Protein AF-A0A2N7WTK3-F1 (afdb_monomer_lite)

Sequence (110 aa):
MLRFLFDRVNELDASELEFLSQSNELAGHMAMNLASVVSGIGSLVAWDDQAGNFRDDGDSVSDLLFTIAN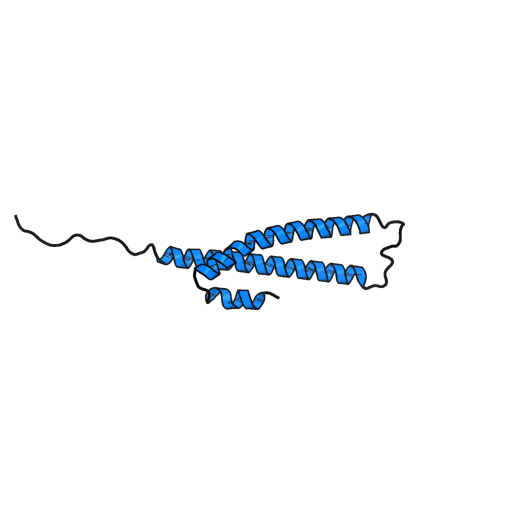QIEVIGELSNIGFEASTLLRMKGGADVTECDTPVGGCHNG

Organism: NCBI:txid863227

Structure (mmCIF, N/CA/C/O backbone):
data_AF-A0A2N7WTK3-F1
#
_entry.id   AF-A0A2N7WTK3-F1
#
loop_
_atom_site.group_PDB
_atom_site.id
_atom_site.type_symbol
_atom_site.label_atom_id
_atom_site.label_alt_id
_atom_site.label_comp_id
_atom_site.label_asym_id
_atom_site.label_entity_id
_atom_site.label_seq_id
_atom_site.pdbx_PDB_ins_code
_atom_site.Cartn_x
_atom_site.Cartn_y
_atom_site.Cartn_z
_atom_site.occupancy
_atom_site.B_iso_or_equiv
_atom_site.auth_seq_id
_atom_site.auth_comp_id
_atom_site.auth_asym_id
_atom_site.auth_atom_id
_atom_site.pdbx_PDB_model_num
ATOM 1 N N . MET A 1 1 ? 4.603 -3.023 6.371 1.00 60.12 1 MET A N 1
ATOM 2 C CA . MET A 1 1 ? 5.212 -2.039 7.325 1.00 60.12 1 MET A CA 1
ATOM 3 C C . MET A 1 1 ? 4.221 -1.580 8.409 1.00 60.12 1 MET A C 1
ATOM 5 O O . MET A 1 1 ? 4.641 -1.046 9.429 1.00 60.12 1 MET A O 1
ATOM 9 N N . LEU A 1 2 ? 2.920 -1.827 8.263 1.00 71.81 2 LEU A N 1
ATOM 10 C CA . LEU A 1 2 ? 1.862 -1.448 9.210 1.00 71.81 2 LEU A CA 1
ATOM 11 C C . LEU A 1 2 ? 1.439 -2.594 10.142 1.00 71.81 2 LEU A C 1
ATOM 13 O O . LEU A 1 2 ? 0.512 -2.440 10.934 1.00 71.81 2 LEU A O 1
ATOM 17 N N . ARG A 1 3 ? 2.138 -3.733 10.090 1.00 72.81 3 ARG A N 1
ATOM 18 C CA . ARG A 1 3 ? 1.867 -4.913 10.922 1.00 72.81 3 ARG A CA 1
ATOM 19 C C . ARG A 1 3 ? 1.705 -4.599 12.413 1.00 72.81 3 ARG A C 1
ATOM 21 O O . ARG A 1 3 ? 0.798 -5.125 13.037 1.00 72.81 3 ARG A O 1
ATOM 28 N N . PHE A 1 4 ? 2.501 -3.676 12.954 1.00 75.75 4 PHE A N 1
ATOM 29 C CA . PHE A 1 4 ? 2.414 -3.285 14.365 1.00 75.75 4 PHE A CA 1
ATOM 30 C C . PHE A 1 4 ? 1.075 -2.623 14.746 1.00 75.75 4 PHE A C 1
ATOM 32 O O . PHE A 1 4 ? 0.634 -2.762 15.884 1.00 75.75 4 PHE A O 1
ATOM 39 N N . LEU A 1 5 ? 0.431 -1.893 13.824 1.00 70.38 5 LEU A N 1
ATOM 40 C CA . LEU A 1 5 ? -0.899 -1.311 14.054 1.00 70.38 5 LEU A CA 1
ATOM 41 C C . LEU A 1 5 ? -1.962 -2.401 14.029 1.00 70.38 5 LEU A C 1
ATOM 43 O O . LEU A 1 5 ? -2.861 -2.399 14.863 1.00 70.38 5 LEU A O 1
ATOM 47 N N . PHE A 1 6 ? -1.820 -3.355 13.107 1.00 73.50 6 PHE A N 1
ATOM 48 C CA . PHE A 1 6 ? -2.698 -4.515 13.031 1.00 73.50 6 PHE A CA 1
ATOM 49 C C . PHE A 1 6 ? -2.639 -5.352 14.317 1.00 73.50 6 PHE A C 1
ATOM 51 O O . PHE A 1 6 ? -3.677 -5.691 14.878 1.00 73.50 6 PHE A O 1
ATOM 58 N N . ASP A 1 7 ? -1.438 -5.613 14.835 1.00 81.12 7 ASP A N 1
ATOM 59 C CA . ASP A 1 7 ? -1.244 -6.409 16.053 1.00 81.12 7 ASP A CA 1
ATOM 60 C C . ASP A 1 7 ? -1.887 -5.758 17.293 1.00 81.12 7 ASP A C 1
ATOM 62 O O . ASP A 1 7 ? -2.302 -6.457 18.215 1.00 81.12 7 ASP A O 1
ATOM 66 N N . ARG A 1 8 ? -2.018 -4.424 17.302 1.00 83.31 8 ARG A N 1
ATOM 67 C CA . ARG A 1 8 ? -2.580 -3.652 18.421 1.00 83.31 8 ARG A CA 1
ATOM 68 C C . ARG A 1 8 ? -4.047 -3.270 18.252 1.00 83.31 8 ARG A C 1
ATOM 70 O O . ARG A 1 8 ? -4.621 -2.711 19.180 1.00 83.31 8 ARG A O 1
ATOM 77 N N . VAL A 1 9 ? -4.679 -3.575 17.117 1.00 82.12 9 VAL A N 1
ATOM 78 C CA . VAL A 1 9 ? -6.034 -3.085 16.802 1.00 82.12 9 VAL A CA 1
ATOM 79 C C . VAL A 1 9 ? -7.087 -3.555 17.818 1.00 82.12 9 VAL A C 1
ATOM 81 O O . VAL A 1 9 ? -8.031 -2.834 18.115 1.00 82.12 9 VAL A O 1
ATOM 84 N N . ASN A 1 10 ? -6.882 -4.725 18.432 1.00 79.06 10 ASN A N 1
ATOM 85 C CA . ASN A 1 10 ? -7.759 -5.276 19.471 1.00 79.06 10 ASN A CA 1
ATOM 86 C C . ASN A 1 10 ? -7.691 -4.523 20.812 1.00 79.06 10 ASN A C 1
ATOM 88 O O . ASN A 1 10 ? -8.601 -4.642 21.632 1.00 79.06 10 ASN A O 1
ATOM 92 N N . GLU A 1 11 ? -6.619 -3.766 21.048 1.00 86.50 11 GLU A N 1
ATOM 93 C CA . GLU A 1 11 ? -6.383 -3.025 22.293 1.00 86.50 11 GLU A CA 1
ATOM 94 C C . GLU A 1 11 ? -6.967 -1.605 22.252 1.00 86.50 11 GLU A C 1
ATOM 96 O O . GLU A 1 11 ? -7.007 -0.933 23.281 1.00 86.50 11 GLU A O 1
ATOM 101 N N . LEU A 1 12 ? -7.417 -1.154 21.079 1.00 86.06 12 LEU A N 1
ATOM 102 C CA . LEU A 1 12 ? -7.852 0.219 20.836 1.00 86.06 12 LEU A CA 1
ATOM 103 C C . LEU A 1 12 ? -9.251 0.505 21.390 1.00 86.06 12 LEU A C 1
ATOM 105 O O . LEU A 1 12 ? -10.134 -0.368 21.436 1.00 86.06 12 LEU A O 1
ATOM 109 N N . ASP A 1 13 ? -9.474 1.753 21.792 1.00 87.00 13 ASP A N 1
ATOM 110 C CA . ASP A 1 13 ? -10.778 2.232 22.238 1.00 87.00 13 ASP A CA 1
ATOM 111 C C . ASP A 1 13 ? -11.754 2.475 21.070 1.00 87.00 13 ASP A C 1
ATOM 113 O O . ASP A 1 13 ? -11.429 2.301 19.897 1.00 87.00 13 ASP A O 1
ATOM 117 N N . ALA A 1 14 ? -13.009 2.810 21.381 1.00 85.69 14 ALA A N 1
ATOM 118 C CA . ALA A 1 14 ? -14.036 2.992 20.355 1.00 85.69 14 ALA A CA 1
ATOM 119 C C 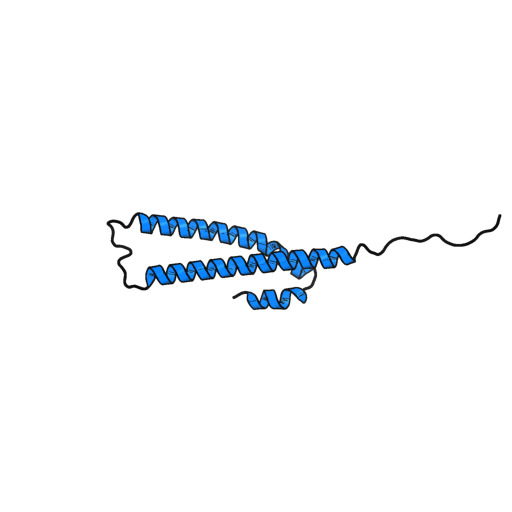. ALA A 1 14 ? -13.738 4.171 19.409 1.00 85.69 14 ALA A C 1
ATOM 121 O O . ALA A 1 14 ? -14.032 4.079 18.223 1.00 85.69 14 ALA A O 1
ATOM 122 N N . SER A 1 15 ? -13.130 5.249 19.905 1.00 86.94 15 SER A N 1
ATOM 123 C CA . SER A 1 15 ? -12.797 6.423 19.094 1.00 86.94 15 SER A CA 1
ATOM 124 C C . SER A 1 15 ? -11.617 6.153 18.158 1.00 86.94 15 SER A C 1
ATOM 126 O O . SER A 1 15 ? -11.636 6.534 16.988 1.00 86.94 15 SER A O 1
ATOM 128 N N . GLU A 1 16 ? -10.618 5.416 18.642 1.00 88.50 16 GLU A N 1
ATOM 129 C CA . GLU A 1 16 ? -9.466 4.974 17.859 1.00 88.50 16 GLU A CA 1
ATOM 130 C C . GLU A 1 16 ? -9.881 3.975 16.774 1.00 88.50 16 GLU A C 1
ATOM 132 O O . GLU A 1 16 ? -9.432 4.067 15.629 1.00 88.50 16 GLU A O 1
ATOM 137 N N . LEU A 1 17 ? -10.777 3.041 17.106 1.00 86.81 17 LEU A N 1
ATOM 138 C CA . LEU A 1 17 ? -11.335 2.112 16.130 1.00 86.81 17 LEU A CA 1
ATOM 139 C C . LEU A 1 17 ? -12.187 2.844 15.084 1.00 86.81 17 LEU A C 1
ATOM 141 O O . LEU A 1 17 ? -12.094 2.517 13.902 1.00 86.81 17 LEU A O 1
ATOM 145 N N . GLU A 1 18 ? -12.991 3.837 15.482 1.00 87.31 18 GLU A N 1
ATOM 146 C CA . GLU A 1 18 ? -13.785 4.657 14.554 1.00 87.31 18 GLU A CA 1
ATOM 147 C C . GLU A 1 18 ? -12.881 5.386 13.563 1.00 87.31 18 GLU A C 1
ATOM 149 O O . GLU A 1 18 ? -13.107 5.315 12.354 1.00 87.31 18 GLU A O 1
ATOM 154 N N . PHE A 1 19 ? -11.801 5.993 14.050 1.00 86.94 19 PHE A N 1
ATOM 155 C CA . PHE A 1 19 ? -10.792 6.604 13.196 1.00 86.94 19 PHE A CA 1
ATOM 156 C C . PHE A 1 19 ? -10.168 5.588 12.226 1.00 86.94 19 PHE A C 1
ATOM 158 O O . PHE A 1 19 ? -10.123 5.827 11.019 1.00 86.94 19 PHE A O 1
ATOM 165 N N . LEU A 1 20 ? -9.736 4.421 12.715 1.00 87.62 20 LEU A N 1
ATOM 166 C CA . LEU A 1 20 ? -9.106 3.408 11.863 1.00 87.62 20 LEU A CA 1
ATOM 167 C C . LEU A 1 20 ? -10.070 2.757 10.870 1.00 87.62 20 LEU A C 1
ATOM 169 O O . LEU A 1 20 ? -9.622 2.365 9.793 1.00 87.62 20 LEU A O 1
ATOM 173 N N . SER A 1 21 ? -11.369 2.685 11.167 1.00 86.38 21 SER A N 1
ATOM 174 C CA . SER A 1 21 ? -12.383 2.143 10.250 1.00 86.38 21 SER A CA 1
ATOM 175 C C . SER A 1 21 ? -12.429 2.885 8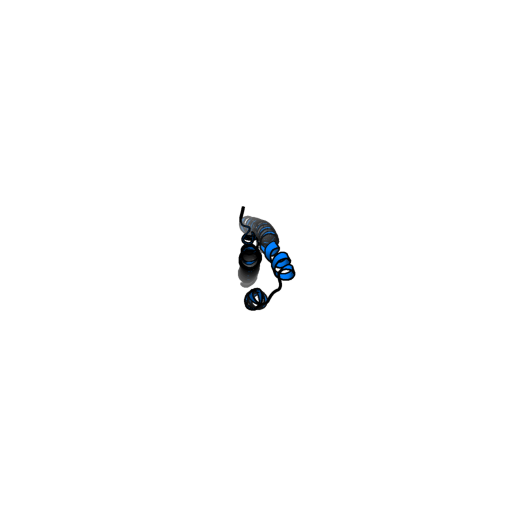.906 1.00 86.38 21 SER A C 1
ATOM 177 O O . SER A 1 21 ? -12.701 2.286 7.864 1.00 86.38 21 SER A O 1
ATOM 179 N N . GLN A 1 22 ? -12.046 4.166 8.902 1.00 88.25 22 GLN A N 1
ATOM 180 C CA . GLN A 1 22 ? -11.971 5.014 7.709 1.00 88.25 22 GLN A CA 1
ATOM 181 C C . GLN A 1 22 ? -10.782 4.663 6.798 1.00 88.25 22 GLN A C 1
ATOM 183 O O . GLN A 1 22 ? -10.728 5.088 5.644 1.00 88.25 22 GLN A O 1
ATOM 188 N N . SER A 1 23 ? -9.841 3.834 7.265 1.00 86.44 23 SER A N 1
ATOM 189 C CA . SER A 1 23 ? -8.649 3.444 6.496 1.00 86.44 23 SER A CA 1
ATOM 190 C C . SER A 1 23 ? -8.985 2.717 5.191 1.00 86.44 23 SER A C 1
ATOM 192 O O . SER A 1 23 ? -8.182 2.746 4.262 1.00 86.44 23 SER A O 1
ATOM 194 N N . ASN A 1 24 ? -10.175 2.115 5.074 1.00 84.50 24 ASN A N 1
ATOM 195 C CA . ASN A 1 24 ? -10.636 1.488 3.832 1.00 84.50 24 ASN A CA 1
ATOM 196 C C . ASN A 1 24 ? -10.838 2.498 2.697 1.00 84.50 24 ASN A C 1
ATOM 198 O O . ASN A 1 24 ? -10.500 2.206 1.550 1.00 84.50 24 ASN A O 1
ATOM 202 N N . GLU A 1 25 ? -11.365 3.683 3.006 1.00 83.19 25 GLU A N 1
ATOM 203 C CA . GLU A 1 25 ? -11.552 4.752 2.023 1.00 83.19 25 GLU A CA 1
ATOM 204 C C . GLU A 1 25 ? -10.194 5.282 1.552 1.00 83.19 25 GLU A C 1
ATOM 206 O O . GLU A 1 25 ? -9.933 5.372 0.350 1.00 83.19 25 GLU A O 1
ATOM 211 N N . LEU A 1 26 ? -9.281 5.525 2.498 1.00 85.50 26 LEU A N 1
ATOM 212 C CA . LEU A 1 26 ? -7.908 5.927 2.197 1.00 85.50 26 LEU A CA 1
ATOM 213 C C . LEU A 1 26 ? -7.179 4.879 1.341 1.00 85.50 26 LEU A C 1
ATOM 215 O O . LEU A 1 26 ? -6.548 5.232 0.344 1.00 85.50 26 LEU A O 1
ATOM 219 N N . ALA A 1 27 ? -7.301 3.594 1.687 1.00 87.19 27 ALA A N 1
ATOM 220 C CA . ALA A 1 27 ? -6.732 2.492 0.915 1.00 87.19 27 ALA A CA 1
ATOM 221 C C . ALA A 1 27 ? -7.300 2.449 -0.513 1.00 87.19 27 ALA A C 1
ATOM 223 O O . ALA A 1 27 ? -6.545 2.280 -1.472 1.00 87.19 27 ALA A O 1
ATOM 224 N N . GLY A 1 28 ? -8.608 2.678 -0.672 1.00 81.44 28 GLY A N 1
ATOM 225 C CA . GLY A 1 28 ? -9.260 2.781 -1.978 1.00 81.44 28 GLY A CA 1
ATOM 226 C C . GLY A 1 28 ? -8.692 3.917 -2.833 1.00 81.44 28 GLY A C 1
ATOM 227 O O . GLY A 1 28 ? -8.323 3.698 -3.989 1.00 81.44 28 GLY A O 1
ATOM 228 N N . HIS A 1 29 ? -8.540 5.113 -2.261 1.00 87.81 29 HIS A N 1
ATOM 229 C CA . HIS A 1 29 ? -7.921 6.247 -2.952 1.00 87.81 29 HIS A CA 1
ATOM 230 C C . HIS A 1 29 ? -6.463 5.978 -3.334 1.00 87.81 29 HIS A C 1
ATOM 232 O O . HIS A 1 29 ? -6.046 6.282 -4.454 1.00 87.81 29 HIS A O 1
ATOM 238 N N . MET A 1 30 ? -5.686 5.373 -2.434 1.00 88.62 30 MET A N 1
ATOM 239 C CA . MET A 1 30 ? -4.302 4.993 -2.712 1.00 88.62 30 MET A CA 1
ATOM 240 C C . MET A 1 30 ? -4.206 3.971 -3.849 1.00 88.62 30 MET A C 1
ATOM 242 O O . MET A 1 30 ? -3.359 4.131 -4.727 1.00 88.62 30 MET A O 1
ATOM 246 N N . ALA A 1 31 ? -5.099 2.979 -3.891 1.00 87.94 31 ALA A N 1
ATOM 247 C CA . ALA A 1 31 ? -5.159 1.997 -4.972 1.00 87.94 31 ALA A CA 1
ATOM 248 C C . ALA A 1 31 ? -5.471 2.640 -6.330 1.00 87.94 31 ALA A C 1
ATOM 250 O O . ALA A 1 31 ? -4.810 2.330 -7.321 1.00 87.94 31 ALA A O 1
ATOM 251 N N . MET A 1 32 ? -6.431 3.569 -6.380 1.00 85.81 32 MET A N 1
ATOM 252 C CA . MET A 1 32 ? -6.760 4.305 -7.607 1.00 85.81 32 MET A CA 1
ATOM 253 C C . MET A 1 32 ? -5.579 5.140 -8.111 1.00 85.81 32 MET A C 1
ATOM 255 O O . MET A 1 32 ? -5.258 5.111 -9.302 1.00 85.81 32 MET A O 1
ATOM 259 N N . ASN A 1 33 ? -4.903 5.852 -7.207 1.00 89.56 33 ASN A N 1
ATOM 260 C CA . ASN A 1 33 ? -3.729 6.650 -7.551 1.00 89.56 33 ASN A CA 1
ATOM 261 C C . ASN A 1 33 ? -2.586 5.768 -8.060 1.00 89.56 33 ASN A C 1
ATOM 263 O O . ASN A 1 33 ? -1.989 6.079 -9.091 1.00 89.56 33 ASN A O 1
ATOM 267 N N . LEU A 1 34 ? -2.323 4.647 -7.382 1.00 89.50 34 LEU A N 1
ATOM 268 C CA . LEU A 1 34 ? -1.307 3.688 -7.797 1.00 89.50 34 LEU A CA 1
ATOM 269 C C . LEU A 1 34 ? -1.597 3.132 -9.193 1.00 89.50 34 LEU A C 1
ATOM 271 O O . LEU A 1 34 ? -0.715 3.134 -10.047 1.00 89.50 34 LEU A O 1
ATOM 275 N N . ALA A 1 35 ? -2.839 2.720 -9.455 1.00 83.06 35 ALA A N 1
ATOM 276 C CA . ALA A 1 35 ? -3.245 2.214 -10.763 1.00 83.06 35 ALA A CA 1
ATOM 277 C C . ALA A 1 35 ? -3.021 3.249 -11.878 1.00 83.06 35 ALA A C 1
ATOM 279 O O . ALA A 1 35 ? -2.493 2.909 -12.936 1.00 83.06 35 ALA A O 1
ATOM 280 N N . SER A 1 36 ? -3.364 4.517 -11.628 1.00 83.50 36 SER A N 1
ATOM 281 C CA . SER A 1 36 ? -3.142 5.614 -12.578 1.00 83.50 36 SER A CA 1
ATOM 282 C C . SER A 1 36 ? -1.653 5.815 -12.885 1.00 83.50 36 SER A C 1
ATOM 284 O O . SER A 1 36 ? -1.254 5.846 -14.051 1.00 83.50 36 SER A O 1
ATOM 286 N N . VAL A 1 37 ? -0.812 5.871 -11.847 1.00 87.00 37 VAL A N 1
ATOM 287 C CA . VAL A 1 37 ? 0.642 6.048 -11.988 1.00 87.00 37 VAL A CA 1
ATOM 288 C C . VAL A 1 37 ? 1.269 4.878 -12.744 1.00 87.00 37 VAL A C 1
ATOM 290 O O . VAL A 1 37 ? 1.993 5.095 -13.716 1.00 87.00 37 VAL A O 1
ATOM 293 N N . VAL A 1 38 ? 0.958 3.640 -12.352 1.00 85.44 38 VAL A N 1
ATOM 294 C CA . VAL A 1 38 ? 1.495 2.431 -12.996 1.00 85.44 38 VAL A CA 1
ATOM 295 C C . VAL A 1 38 ? 1.045 2.337 -14.451 1.00 85.44 38 VAL A C 1
ATOM 297 O O . VAL A 1 38 ? 1.854 2.008 -15.314 1.00 85.44 38 VAL A O 1
ATOM 300 N N . SER A 1 39 ? -0.206 2.692 -14.758 1.00 78.00 39 SER A N 1
ATOM 301 C CA . SER A 1 39 ? -0.695 2.746 -16.140 1.00 78.00 39 SER A CA 1
ATOM 302 C C . SER A 1 39 ? 0.037 3.803 -16.973 1.00 78.00 39 SER A C 1
ATOM 304 O O . SER A 1 39 ? 0.337 3.561 -18.144 1.00 78.00 39 SER A O 1
ATOM 306 N N . GLY A 1 40 ? 0.337 4.969 -16.393 1.00 81.00 40 GLY A N 1
ATOM 307 C CA . GLY A 1 40 ? 1.116 6.019 -17.049 1.00 81.00 40 GLY A CA 1
ATOM 308 C C . GLY A 1 40 ? 2.535 5.556 -17.372 1.00 81.00 40 GLY A C 1
ATOM 309 O O . GLY A 1 40 ? 2.976 5.678 -18.512 1.00 81.00 40 GLY A O 1
ATOM 310 N N . ILE A 1 41 ? 3.217 4.941 -16.402 1.00 81.62 41 ILE A N 1
ATOM 311 C CA . ILE A 1 41 ? 4.560 4.382 -16.608 1.00 81.62 41 ILE A CA 1
ATOM 312 C C . ILE A 1 41 ? 4.527 3.258 -17.647 1.00 81.62 41 ILE A C 1
ATOM 314 O O . ILE A 1 41 ? 5.328 3.267 -18.576 1.00 81.62 41 ILE A O 1
ATOM 318 N N . GLY A 1 42 ? 3.566 2.337 -17.553 1.00 73.88 42 GLY A N 1
ATOM 319 C CA . GLY A 1 42 ? 3.389 1.266 -18.532 1.00 73.88 42 GLY A CA 1
ATOM 320 C C . GLY A 1 42 ? 3.160 1.790 -19.950 1.00 73.88 42 GLY A C 1
ATOM 321 O O . GLY A 1 42 ? 3.689 1.223 -20.899 1.00 73.88 42 GLY A O 1
ATOM 322 N N . SER A 1 43 ? 2.444 2.909 -20.101 1.00 75.62 43 SER A N 1
ATOM 323 C CA . SER A 1 43 ? 2.256 3.566 -21.402 1.00 75.62 43 SER A CA 1
ATOM 324 C C . SER A 1 43 ? 3.560 4.154 -21.943 1.00 75.62 43 SER A C 1
ATOM 326 O O . SER A 1 43 ? 3.836 4.022 -23.130 1.00 75.62 43 SER A O 1
ATOM 328 N N . LEU A 1 44 ? 4.383 4.762 -21.081 1.00 75.75 44 LEU A N 1
ATOM 329 C CA . LEU A 1 44 ? 5.702 5.279 -21.462 1.00 75.75 44 LEU A CA 1
ATOM 330 C C . LEU A 1 44 ? 6.654 4.153 -21.875 1.00 75.75 44 LEU A C 1
ATOM 332 O O . LEU A 1 44 ? 7.335 4.289 -22.884 1.00 75.75 44 LEU A O 1
ATOM 336 N N . VAL A 1 45 ? 6.662 3.040 -21.136 1.00 73.88 45 VAL A N 1
ATOM 337 C CA . VAL A 1 45 ? 7.448 1.844 -21.475 1.00 73.88 45 VAL A CA 1
ATOM 338 C C . VAL A 1 45 ? 6.969 1.241 -22.796 1.00 73.88 45 VAL A C 1
ATOM 340 O O . VAL A 1 45 ? 7.781 0.962 -23.669 1.00 73.88 45 VAL A O 1
ATOM 343 N N . ALA A 1 46 ? 5.656 1.088 -22.985 1.00 68.44 46 ALA A N 1
ATOM 344 C CA . ALA A 1 46 ? 5.084 0.542 -24.217 1.00 68.44 46 ALA A CA 1
ATOM 345 C C . ALA A 1 46 ? 5.331 1.429 -25.450 1.00 68.44 46 ALA A C 1
ATOM 347 O O . ALA A 1 46 ? 5.253 0.944 -26.574 1.00 68.44 46 ALA A O 1
ATOM 348 N N . TRP A 1 47 ? 5.584 2.726 -25.258 1.00 67.00 47 TRP A N 1
ATOM 349 C CA . TRP A 1 47 ? 5.921 3.664 -26.332 1.00 67.00 47 TRP A CA 1
ATOM 350 C C . TRP A 1 47 ? 7.439 3.823 -26.537 1.00 67.00 47 TRP A C 1
ATOM 352 O O . TRP A 1 47 ? 7.845 4.518 -27.470 1.00 67.00 47 TRP A O 1
ATOM 362 N N . ASP A 1 48 ? 8.285 3.171 -25.728 1.00 68.38 48 ASP A N 1
ATOM 363 C CA . ASP A 1 48 ? 9.755 3.232 -25.827 1.00 68.38 48 ASP A CA 1
ATOM 364 C C . ASP A 1 48 ? 10.340 2.284 -26.893 1.00 68.38 48 ASP A C 1
ATOM 366 O O . ASP A 1 48 ? 11.465 1.809 -26.775 1.00 68.38 48 ASP A O 1
ATOM 370 N N . ASP A 1 49 ? 9.618 2.033 -27.988 1.00 56.00 49 ASP A N 1
ATOM 371 C CA . ASP A 1 49 ? 10.118 1.191 -29.085 1.00 56.00 49 ASP A CA 1
ATOM 372 C C . ASP A 1 49 ? 11.294 1.838 -29.854 1.00 56.00 49 ASP A C 1
ATOM 374 O O . ASP A 1 49 ? 11.971 1.157 -30.626 1.00 56.00 49 ASP A O 1
ATOM 378 N N . GLN A 1 50 ? 11.567 3.144 -29.674 1.00 53.50 50 GLN A N 1
ATOM 379 C CA . GLN A 1 50 ? 12.625 3.860 -30.416 1.00 53.50 50 GLN A CA 1
ATOM 380 C C . GLN A 1 50 ? 13.437 4.917 -29.647 1.00 53.50 50 GLN A C 1
ATOM 382 O O . GLN A 1 50 ? 14.432 5.395 -30.195 1.00 53.50 50 GLN A O 1
ATOM 387 N N . ALA A 1 51 ? 13.070 5.309 -28.421 1.00 61.44 51 ALA A N 1
ATOM 388 C CA . ALA A 1 51 ? 13.790 6.379 -27.718 1.00 61.44 51 ALA A CA 1
ATOM 389 C C . ALA A 1 51 ? 14.960 5.853 -26.867 1.00 61.44 51 ALA A C 1
ATOM 391 O O . ALA A 1 51 ? 15.948 6.564 -26.687 1.00 61.44 51 ALA A O 1
ATOM 392 N N . GLY A 1 52 ? 14.898 4.595 -26.413 1.00 56.62 52 GLY A N 1
ATOM 393 C CA . GLY A 1 52 ? 15.967 3.963 -25.640 1.00 56.62 52 GLY A CA 1
ATOM 394 C C . GLY A 1 52 ? 16.186 4.628 -24.281 1.00 56.62 52 GLY A C 1
ATOM 395 O O . GLY A 1 52 ? 17.285 4.544 -23.733 1.00 56.62 52 GLY A O 1
ATOM 396 N N . ASN A 1 53 ? 15.161 5.305 -23.758 1.00 59.22 53 ASN A N 1
ATOM 397 C CA . ASN A 1 53 ? 15.227 5.987 -22.467 1.00 59.22 53 ASN A CA 1
ATOM 398 C C . ASN A 1 53 ? 15.208 4.989 -21.303 1.00 59.22 53 ASN A C 1
ATOM 400 O O . ASN A 1 53 ? 15.725 5.306 -20.236 1.00 59.22 53 ASN A O 1
ATOM 404 N N . PHE A 1 54 ? 14.683 3.779 -21.521 1.00 61.53 54 PHE A N 1
ATOM 405 C CA . PHE A 1 54 ? 14.774 2.657 -20.586 1.00 61.53 54 PHE A CA 1
ATOM 406 C C . PHE A 1 54 ? 15.907 1.680 -20.947 1.00 61.53 54 PHE A C 1
ATOM 408 O O . PHE A 1 54 ? 15.802 0.489 -20.659 1.00 61.53 54 PHE A O 1
ATOM 415 N N . ARG A 1 55 ? 16.993 2.141 -21.598 1.00 56.78 55 ARG A N 1
ATOM 416 C CA . ARG A 1 55 ? 18.187 1.313 -21.863 1.00 56.78 55 ARG A CA 1
ATOM 417 C C . ARG A 1 55 ? 18.896 0.936 -20.561 1.00 56.78 55 ARG A C 1
ATOM 419 O O . ARG A 1 55 ? 19.824 1.600 -20.122 1.00 56.78 55 ARG A O 1
ATOM 426 N N . ASP A 1 56 ? 18.396 -0.169 -20.040 1.00 59.53 56 ASP A N 1
ATOM 427 C CA . ASP A 1 56 ? 18.887 -1.133 -19.072 1.00 59.53 56 ASP A CA 1
ATOM 428 C C . ASP A 1 56 ? 20.350 -0.983 -18.621 1.00 59.53 56 ASP A C 1
ATOM 430 O O . ASP A 1 56 ? 21.291 -1.434 -19.278 1.00 59.53 56 ASP A O 1
ATOM 434 N N . ASP A 1 57 ? 20.519 -0.419 -17.433 1.00 56.78 57 ASP A N 1
ATOM 435 C CA . ASP A 1 57 ? 21.555 -0.770 -16.467 1.00 56.78 57 ASP A CA 1
ATOM 436 C C . ASP A 1 57 ? 21.099 -1.886 -15.492 1.00 56.78 57 ASP A C 1
ATOM 438 O O . ASP A 1 57 ? 21.776 -2.157 -14.507 1.00 56.78 57 ASP A O 1
ATOM 442 N N . GLY A 1 58 ? 20.005 -2.603 -15.790 1.00 56.28 58 GLY A N 1
ATOM 443 C CA . GLY A 1 58 ? 19.551 -3.818 -15.092 1.00 56.28 58 GLY A CA 1
ATOM 444 C C . GLY A 1 58 ? 18.565 -3.568 -13.952 1.00 56.28 58 GLY A C 1
ATOM 445 O O . GLY A 1 58 ? 17.670 -4.380 -13.708 1.00 56.28 58 GLY A O 1
ATOM 446 N N . ASP A 1 59 ? 18.708 -2.430 -13.272 1.00 60.69 59 ASP A N 1
ATOM 447 C CA . ASP A 1 59 ? 18.098 -2.219 -11.954 1.00 60.69 59 ASP A CA 1
ATOM 448 C C . ASP A 1 59 ? 16.812 -1.361 -11.985 1.00 60.69 59 ASP A C 1
ATOM 450 O O . ASP A 1 59 ? 15.970 -1.457 -11.096 1.00 60.69 59 ASP A O 1
ATOM 454 N N . SER A 1 60 ? 16.576 -0.556 -13.031 1.00 71.25 60 SER A N 1
ATOM 455 C CA . SER A 1 60 ? 15.505 0.462 -12.995 1.00 71.25 60 SER A CA 1
ATOM 456 C C . SER A 1 60 ? 14.070 -0.092 -13.049 1.00 71.25 60 SER A C 1
ATOM 458 O O . SER A 1 60 ? 13.165 0.450 -12.409 1.00 71.25 60 SER A O 1
ATOM 460 N N . VAL A 1 61 ? 13.835 -1.178 -13.793 1.00 74.44 61 VAL A N 1
ATOM 461 C CA . VAL A 1 61 ? 12.496 -1.781 -13.933 1.00 74.44 61 VAL A CA 1
ATOM 462 C C . VAL A 1 61 ? 12.177 -2.696 -12.754 1.00 74.44 61 VAL A C 1
ATOM 464 O O . VAL A 1 61 ? 11.050 -2.697 -12.260 1.00 74.44 61 VAL A O 1
ATOM 467 N N . SER A 1 62 ? 13.157 -3.462 -12.278 1.00 73.50 62 SER A N 1
ATOM 468 C CA . SER A 1 62 ? 13.016 -4.316 -11.096 1.00 73.50 62 SER A CA 1
ATOM 469 C C . SER A 1 62 ? 12.758 -3.481 -9.839 1.00 73.50 62 SER A C 1
ATOM 471 O O . SER A 1 62 ? 11.815 -3.788 -9.108 1.00 73.50 62 SER A O 1
ATOM 473 N N . ASP A 1 63 ? 13.484 -2.379 -9.633 1.00 76.38 63 ASP A N 1
ATOM 474 C CA . ASP A 1 63 ? 13.258 -1.448 -8.517 1.00 76.38 63 ASP A CA 1
ATOM 475 C C . ASP A 1 63 ? 11.873 -0.796 -8.565 1.00 76.38 63 ASP A C 1
ATOM 477 O O . ASP A 1 63 ? 11.196 -0.652 -7.538 1.00 76.38 63 ASP A O 1
ATOM 481 N N . LEU A 1 64 ? 11.403 -0.445 -9.764 1.00 79.06 64 LEU A N 1
ATOM 482 C CA . LEU A 1 64 ? 10.045 0.051 -9.956 1.00 79.06 64 LEU A CA 1
ATOM 483 C C . LEU A 1 64 ? 9.008 -1.013 -9.570 1.00 79.06 64 LEU A C 1
ATOM 485 O O . LEU A 1 64 ? 8.058 -0.708 -8.849 1.00 79.06 64 LEU A O 1
ATOM 489 N N . LEU A 1 65 ? 9.187 -2.262 -10.007 1.00 81.38 65 LEU A N 1
ATOM 490 C CA . LEU A 1 65 ? 8.285 -3.362 -9.658 1.00 81.38 65 LEU A CA 1
ATOM 491 C C . LEU A 1 65 ? 8.281 -3.643 -8.150 1.00 81.38 65 LEU A C 1
ATOM 493 O O . LEU A 1 65 ? 7.207 -3.839 -7.581 1.00 81.38 65 LEU A O 1
ATOM 497 N N . PHE A 1 66 ? 9.438 -3.598 -7.482 1.00 80.94 66 PHE A N 1
ATOM 498 C CA . PHE A 1 66 ? 9.516 -3.709 -6.023 1.00 80.94 66 PHE A CA 1
ATOM 499 C C . PHE A 1 66 ? 8.818 -2.545 -5.318 1.00 80.94 66 PHE A C 1
ATOM 501 O O . PHE A 1 66 ? 8.095 -2.759 -4.344 1.00 80.94 66 PHE A O 1
ATOM 508 N N . THR A 1 67 ? 8.966 -1.324 -5.832 1.00 85.12 67 THR A N 1
ATOM 509 C CA . THR A 1 67 ? 8.276 -0.144 -5.297 1.00 85.12 67 THR A CA 1
ATOM 510 C C . THR A 1 67 ? 6.759 -0.287 -5.420 1.00 85.12 67 THR A C 1
ATOM 512 O O . THR A 1 67 ? 6.039 -0.043 -4.450 1.00 85.12 67 THR A O 1
ATOM 515 N N . ILE A 1 68 ? 6.266 -0.741 -6.577 1.00 87.19 68 ILE A N 1
ATOM 516 C CA . ILE A 1 68 ? 4.840 -1.011 -6.806 1.00 87.19 68 ILE A CA 1
ATOM 517 C C . ILE A 1 68 ? 4.347 -2.107 -5.856 1.00 87.19 68 ILE A C 1
ATOM 519 O O . ILE A 1 68 ? 3.309 -1.937 -5.220 1.00 87.19 68 ILE A O 1
ATOM 523 N N . ALA A 1 69 ? 5.093 -3.206 -5.714 1.00 83.88 69 ALA A N 1
ATOM 524 C CA . ALA A 1 69 ? 4.736 -4.301 -4.815 1.00 83.88 69 ALA A CA 1
ATOM 525 C C . ALA A 1 69 ? 4.629 -3.836 -3.354 1.00 83.88 69 ALA A C 1
ATOM 527 O O . ALA A 1 69 ? 3.644 -4.143 -2.685 1.00 83.88 69 ALA A O 1
ATOM 528 N N . ASN A 1 70 ? 5.581 -3.026 -2.884 1.00 85.56 70 ASN A N 1
ATOM 529 C CA . ASN A 1 70 ? 5.546 -2.445 -1.543 1.00 85.56 70 ASN A CA 1
ATOM 530 C C . ASN A 1 70 ? 4.337 -1.509 -1.352 1.00 85.56 70 ASN A C 1
ATOM 532 O O . ASN A 1 70 ? 3.696 -1.519 -0.304 1.00 85.56 70 ASN A O 1
ATOM 536 N N . GLN A 1 71 ? 3.969 -0.720 -2.366 1.00 89.00 71 GLN A N 1
ATOM 537 C CA . GLN A 1 71 ? 2.772 0.127 -2.297 1.00 89.00 71 GLN A CA 1
ATOM 538 C C . GLN A 1 71 ? 1.478 -0.699 -2.256 1.00 89.00 71 GLN A C 1
ATOM 540 O O . GLN A 1 71 ? 0.576 -0.363 -1.488 1.00 89.00 71 GLN A O 1
ATOM 545 N N . ILE A 1 72 ? 1.398 -1.800 -3.012 1.00 89.38 72 ILE A N 1
ATOM 546 C CA . ILE A 1 72 ? 0.282 -2.758 -2.939 1.00 89.38 72 ILE A CA 1
ATOM 547 C C . ILE A 1 72 ? 0.187 -3.372 -1.537 1.00 89.38 72 ILE A C 1
ATOM 549 O O . ILE A 1 72 ? -0.912 -3.464 -0.989 1.00 89.38 72 ILE A O 1
ATOM 553 N N . GLU A 1 73 ? 1.316 -3.756 -0.938 1.00 86.38 73 GLU A N 1
ATOM 554 C CA . GLU A 1 73 ? 1.358 -4.310 0.419 1.00 86.38 73 GLU A CA 1
ATOM 555 C C . GLU A 1 73 ? 0.806 -3.315 1.449 1.00 86.38 73 GLU A C 1
ATOM 557 O O . GLU A 1 73 ? -0.078 -3.669 2.227 1.00 86.38 73 GLU A O 1
ATOM 562 N N . VAL A 1 74 ? 1.246 -2.053 1.407 1.00 88.69 74 VAL A N 1
ATOM 563 C CA . VAL A 1 74 ? 0.753 -0.997 2.309 1.00 88.69 74 VAL A CA 1
ATOM 564 C C . VAL A 1 74 ? -0.752 -0.766 2.141 1.00 88.69 74 VAL A C 1
ATOM 566 O O . VAL A 1 74 ? -1.466 -0.643 3.136 1.00 88.69 74 VAL A O 1
ATOM 569 N N . ILE A 1 75 ? -1.255 -0.732 0.902 1.00 90.50 75 ILE A N 1
ATOM 570 C CA . ILE A 1 75 ? -2.695 -0.605 0.622 1.00 90.50 75 ILE A CA 1
ATOM 571 C C . ILE A 1 75 ? -3.465 -1.780 1.236 1.00 90.50 75 ILE A C 1
ATOM 573 O O . ILE A 1 75 ? -4.479 -1.570 1.902 1.00 90.50 75 ILE A 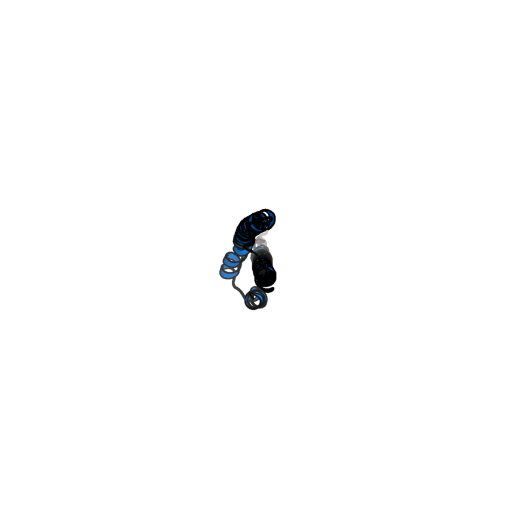O 1
ATOM 577 N N . GLY A 1 76 ? -2.976 -3.008 1.047 1.00 86.25 76 GLY A N 1
ATOM 578 C CA . GLY A 1 76 ? -3.590 -4.209 1.609 1.00 86.25 76 GLY A CA 1
ATOM 579 C C . GLY A 1 76 ? -3.594 -4.212 3.140 1.00 86.25 76 GLY A C 1
ATOM 580 O O . GLY A 1 76 ? -4.610 -4.542 3.753 1.00 86.25 76 GLY A O 1
ATOM 581 N N . GLU A 1 77 ? -2.492 -3.798 3.770 1.00 88.25 77 GLU A N 1
ATOM 582 C CA . GLU A 1 77 ? -2.415 -3.644 5.225 1.00 88.25 77 GLU A CA 1
ATOM 583 C C . GLU A 1 77 ? -3.433 -2.603 5.736 1.00 88.25 77 GLU A C 1
ATOM 585 O O . GLU A 1 77 ? -4.134 -2.878 6.710 1.00 88.25 77 GLU A O 1
ATOM 590 N N . LEU A 1 78 ? -3.579 -1.453 5.064 1.00 87.88 78 LEU A N 1
ATOM 591 C CA . LEU A 1 78 ? -4.565 -0.422 5.427 1.00 87.88 78 LEU A CA 1
ATOM 592 C C . LEU A 1 78 ? -6.009 -0.917 5.298 1.00 87.88 78 LEU A C 1
ATOM 594 O O . LEU A 1 78 ? -6.816 -0.670 6.195 1.00 87.88 78 LEU A O 1
ATOM 598 N N . SER A 1 79 ? -6.331 -1.644 4.224 1.00 89.94 79 SER A N 1
ATOM 599 C CA . SER A 1 79 ? -7.657 -2.250 4.058 1.00 89.94 79 SER A CA 1
ATOM 600 C C . SER A 1 79 ? -7.962 -3.290 5.139 1.00 89.94 79 SER A C 1
ATOM 602 O O . SER A 1 79 ? -9.074 -3.343 5.660 1.00 89.94 79 SER A O 1
ATOM 604 N N . ASN A 1 80 ? -6.981 -4.109 5.523 1.00 87.12 80 ASN A N 1
ATOM 605 C CA . ASN A 1 80 ? -7.176 -5.080 6.600 1.00 87.12 80 ASN A CA 1
ATOM 606 C C . ASN A 1 80 ? -7.403 -4.393 7.952 1.00 87.12 80 ASN A C 1
ATOM 608 O O . ASN A 1 80 ? -8.294 -4.799 8.695 1.00 87.12 80 ASN A O 1
ATOM 612 N N . ILE A 1 81 ? -6.644 -3.336 8.256 1.00 88.81 81 ILE A N 1
ATOM 613 C CA . ILE A 1 81 ? -6.824 -2.546 9.482 1.00 88.81 81 ILE A CA 1
ATOM 614 C C . ILE A 1 81 ? -8.221 -1.913 9.518 1.00 88.81 81 ILE A C 1
ATOM 616 O O . ILE A 1 81 ? -8.912 -2.030 10.528 1.00 88.81 81 ILE A O 1
ATOM 620 N N . GLY A 1 82 ? -8.664 -1.286 8.423 1.00 88.44 82 GLY A N 1
ATOM 621 C CA . GLY A 1 82 ? -9.986 -0.661 8.359 1.00 88.44 82 GLY A CA 1
ATOM 622 C C . GLY A 1 82 ? -11.132 -1.667 8.484 1.00 88.44 82 GLY A C 1
ATOM 623 O O . GLY A 1 82 ? -12.112 -1.409 9.189 1.00 88.44 82 GLY A O 1
ATOM 624 N N . PHE A 1 83 ? -11.001 -2.841 7.860 1.00 88.19 83 PHE A N 1
ATOM 625 C CA . PHE A 1 83 ? -11.966 -3.933 7.997 1.00 88.19 83 PHE A CA 1
ATOM 626 C C . PHE A 1 83 ? -12.052 -4.472 9.433 1.00 88.19 83 PHE A C 1
ATOM 628 O O . PHE A 1 83 ? -13.155 -4.612 9.971 1.00 88.19 83 PHE A O 1
ATOM 635 N N . GLU A 1 84 ? -10.911 -4.744 10.067 1.00 89.44 84 GLU A N 1
ATOM 636 C CA . GLU A 1 84 ? -10.868 -5.269 11.434 1.00 89.44 84 GLU A CA 1
ATOM 637 C C . GLU A 1 84 ? -11.413 -4.241 12.433 1.00 89.44 84 GLU A C 1
ATOM 639 O O . GLU A 1 84 ? -12.278 -4.563 13.247 1.00 89.44 84 GLU A O 1
ATOM 644 N N . ALA A 1 85 ? -11.013 -2.972 12.300 1.00 87.75 85 ALA A N 1
ATOM 645 C CA . ALA A 1 85 ? -11.515 -1.889 13.139 1.00 87.75 85 ALA A CA 1
ATOM 646 C C . ALA A 1 85 ? -13.040 -1.727 13.018 1.00 87.75 85 ALA A C 1
ATOM 648 O O . ALA A 1 85 ? -13.743 -1.647 14.027 1.00 87.75 85 ALA A O 1
ATOM 649 N N . SER A 1 86 ? -13.573 -1.777 11.792 1.00 88.88 86 SER A N 1
ATOM 650 C CA . SER A 1 86 ? -15.022 -1.759 11.538 1.00 88.88 86 SER A CA 1
ATOM 651 C C . SER A 1 86 ? -15.740 -2.944 12.187 1.00 88.88 86 SER A C 1
ATOM 653 O O . SER A 1 86 ? -16.835 -2.798 12.733 1.00 88.88 86 SER A O 1
ATOM 655 N N . THR A 1 87 ? -15.138 -4.132 12.138 1.00 88.62 87 THR A N 1
ATOM 656 C CA . THR A 1 87 ? -15.700 -5.351 12.731 1.00 88.62 87 THR A CA 1
ATOM 657 C C . THR A 1 87 ? -15.751 -5.247 14.255 1.00 88.62 87 THR A C 1
ATOM 659 O O . THR A 1 87 ? -16.808 -5.480 14.848 1.00 88.62 87 THR A O 1
ATOM 662 N N . LEU A 1 88 ? -14.659 -4.812 14.886 1.00 88.81 88 LEU A N 1
ATOM 663 C CA . LEU A 1 88 ? -14.563 -4.628 16.334 1.00 88.81 88 LEU A CA 1
ATOM 664 C C . LEU A 1 88 ? -15.514 -3.545 16.856 1.00 88.81 88 LEU A C 1
ATOM 666 O O . LEU A 1 88 ? -16.148 -3.751 17.891 1.00 88.81 88 LEU A O 1
ATOM 670 N N . LEU A 1 89 ? -15.691 -2.434 16.132 1.00 88.25 89 LEU A N 1
ATOM 671 C CA . LEU A 1 89 ? -16.698 -1.416 16.468 1.00 88.25 89 LEU A CA 1
ATOM 672 C C . LEU A 1 89 ? -18.104 -1.998 16.513 1.00 88.25 89 LEU A C 1
ATOM 674 O O . LEU A 1 89 ? -18.852 -1.730 17.448 1.00 88.25 89 LEU A O 1
ATOM 678 N N . ARG A 1 90 ? -18.468 -2.817 15.520 1.00 87.00 90 ARG A N 1
ATOM 679 C CA . ARG A 1 90 ? -19.795 -3.447 15.461 1.00 87.00 90 ARG A CA 1
ATOM 680 C C . ARG A 1 90 ? -19.989 -4.457 16.585 1.00 87.00 90 ARG A C 1
ATOM 682 O O . ARG A 1 90 ? -21.095 -4.569 17.100 1.00 87.00 90 ARG A O 1
ATOM 689 N N . MET A 1 91 ? -18.935 -5.165 16.987 1.00 86.81 91 MET A N 1
ATOM 690 C CA . MET A 1 91 ? -18.980 -6.074 18.136 1.00 86.81 91 MET A CA 1
ATOM 691 C C . MET A 1 91 ? -19.120 -5.314 19.462 1.00 86.81 91 MET A C 1
ATOM 693 O O . MET A 1 91 ? -19.945 -5.696 20.287 1.00 86.81 91 MET A O 1
ATOM 697 N N . LY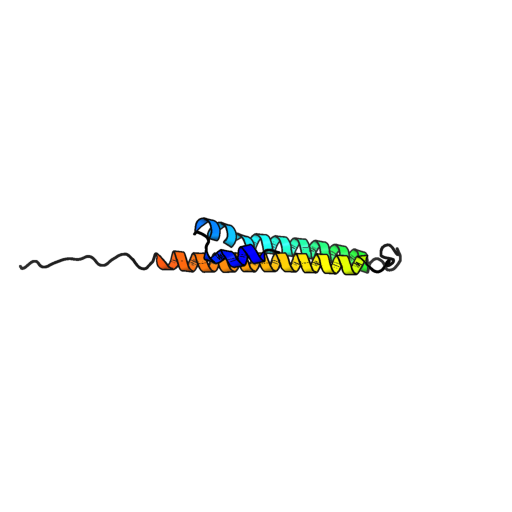S A 1 92 ? -18.378 -4.214 19.649 1.00 80.50 92 LYS A N 1
ATOM 698 C CA . LYS A 1 92 ? -18.469 -3.365 20.849 1.00 80.50 92 LYS A CA 1
ATOM 699 C C . LYS A 1 92 ? -19.812 -2.631 20.938 1.00 80.50 92 LYS A C 1
ATOM 701 O O . LYS A 1 92 ? -20.425 -2.631 21.995 1.00 80.50 92 LYS A O 1
ATOM 706 N N . GLY A 1 93 ? -20.302 -2.071 19.831 1.00 66.62 93 GLY A N 1
ATOM 707 C CA . GLY A 1 93 ? -21.607 -1.402 19.764 1.00 66.62 93 GLY A CA 1
ATOM 708 C C . GLY A 1 93 ? -22.801 -2.363 19.784 1.00 66.62 93 GLY A C 1
ATOM 709 O O . GLY A 1 93 ? -23.882 -1.989 20.219 1.00 66.62 93 GLY A O 1
ATOM 710 N N . GLY A 1 94 ? -22.621 -3.617 19.356 1.00 55.34 94 GLY A N 1
ATOM 711 C CA . GLY A 1 94 ? -23.639 -4.667 19.463 1.00 55.34 94 GLY A CA 1
ATOM 712 C C . GLY A 1 94 ? -23.803 -5.234 20.878 1.00 55.34 94 GLY A C 1
ATOM 713 O O . GLY A 1 94 ? -24.853 -5.793 21.179 1.00 55.34 94 GLY A O 1
ATOM 714 N N . ALA A 1 95 ? -22.801 -5.072 21.749 1.00 51.62 95 ALA A N 1
ATOM 715 C CA . ALA A 1 95 ? -22.874 -5.473 23.155 1.00 51.62 95 ALA A CA 1
ATOM 716 C C . ALA A 1 95 ? -23.697 -4.500 24.027 1.00 51.62 95 ALA A C 1
ATOM 718 O O . ALA A 1 95 ? -24.129 -4.880 25.111 1.00 51.62 95 ALA A O 1
ATOM 719 N N . ASP A 1 96 ? -23.958 -3.281 23.539 1.00 44.88 96 ASP A N 1
ATOM 720 C CA . ASP A 1 96 ? -24.753 -2.251 24.230 1.00 44.88 96 ASP A CA 1
ATOM 721 C C . ASP A 1 96 ? -26.276 -2.407 24.006 1.00 44.88 96 ASP A C 1
ATOM 723 O O . ASP A 1 96 ? -27.081 -1.703 24.603 1.00 44.88 96 ASP A O 1
ATOM 727 N N . VAL A 1 97 ? -26.713 -3.366 23.174 1.00 47.56 97 VAL A N 1
ATOM 728 C CA . VAL A 1 97 ? -28.142 -3.594 22.847 1.00 47.56 97 VAL A CA 1
ATOM 729 C C . VAL A 1 97 ? -28.768 -4.728 23.687 1.00 47.56 97 VAL A C 1
ATOM 731 O O . VAL A 1 97 ? -29.798 -5.293 23.327 1.00 47.56 97 VAL A O 1
ATOM 734 N N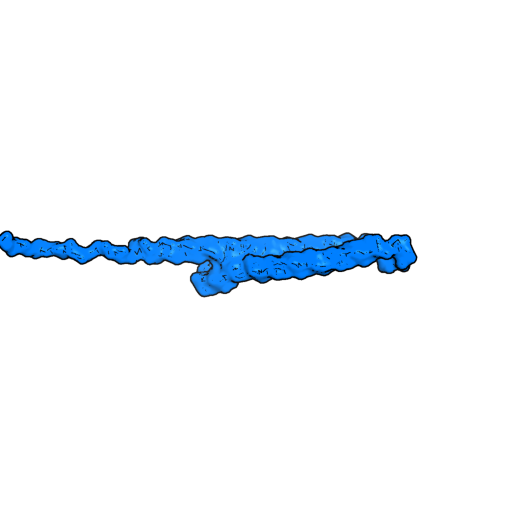 . THR A 1 98 ? -28.171 -5.083 24.829 1.00 47.06 98 THR A N 1
ATOM 735 C CA . THR A 1 98 ? -28.715 -6.098 25.761 1.00 47.06 98 THR A CA 1
ATOM 736 C C . THR A 1 98 ? -29.019 -5.571 27.162 1.00 47.06 98 THR A C 1
ATOM 738 O O . THR A 1 98 ? -29.017 -6.338 28.122 1.00 47.06 98 THR A O 1
ATOM 741 N N . GLU A 1 99 ? -29.353 -4.290 27.302 1.00 50.75 99 GLU A N 1
ATOM 742 C CA . GLU A 1 99 ? -29.949 -3.778 28.538 1.00 50.75 99 GLU A CA 1
ATOM 743 C C . GLU A 1 99 ? -31.048 -2.745 28.217 1.00 50.75 99 GLU A C 1
ATOM 745 O O . GLU A 1 99 ? -30.885 -1.958 27.288 1.00 50.75 99 GLU A O 1
ATOM 750 N N . CYS A 1 100 ? -32.161 -2.801 28.971 1.00 39.22 100 CYS A N 1
ATOM 751 C CA . CYS A 1 100 ? -33.496 -2.170 28.790 1.00 39.22 100 CYS A CA 1
ATOM 752 C C . CYS A 1 100 ? -34.505 -3.063 28.022 1.00 39.22 100 CYS A C 1
ATOM 754 O O . CYS A 1 100 ? -34.316 -3.365 26.852 1.00 39.22 100 CYS A O 1
ATOM 756 N N . ASP A 1 101 ? -35.631 -3.552 28.556 1.00 43.09 101 ASP A N 1
ATOM 757 C CA . ASP A 1 101 ? -36.400 -3.196 29.750 1.00 43.09 101 ASP A CA 1
ATOM 758 C C . ASP A 1 101 ? -37.350 -4.354 30.132 1.00 43.09 101 ASP A C 1
ATOM 760 O O . ASP A 1 101 ? -38.234 -4.728 29.360 1.00 43.09 101 ASP A O 1
ATOM 764 N N . THR A 1 102 ? -37.270 -4.862 31.363 1.00 53.28 102 THR A N 1
ATOM 765 C CA . THR A 1 102 ? -38.469 -5.380 32.049 1.00 53.28 102 THR A CA 1
ATOM 766 C C . THR A 1 102 ? -38.583 -4.734 33.417 1.00 53.28 102 THR A C 1
ATOM 768 O O . THR A 1 102 ? -37.863 -5.132 34.335 1.00 53.28 102 THR A O 1
ATOM 771 N N . PRO A 1 103 ? -39.522 -3.787 33.585 1.00 49.91 103 PRO A N 1
ATOM 772 C CA . PRO A 1 103 ? -39.983 -3.445 34.917 1.00 49.91 103 PRO A CA 1
ATOM 773 C C . PRO A 1 103 ? -41.505 -3.263 34.963 1.00 49.91 103 PRO A C 1
ATOM 775 O O . PRO A 1 103 ? -41.997 -2.204 34.606 1.00 49.91 103 PRO A O 1
ATOM 778 N N . VAL A 1 104 ? -42.243 -4.249 35.485 1.00 48.12 104 VAL A N 1
ATOM 779 C CA . VAL A 1 104 ? -43.467 -4.027 36.291 1.00 48.12 104 VAL A CA 1
ATOM 780 C C . VAL A 1 104 ? -43.593 -5.256 37.215 1.00 48.12 104 VAL A C 1
ATOM 782 O O . VAL A 1 104 ? -43.880 -6.351 36.749 1.00 48.12 104 VAL A O 1
ATOM 785 N N . GLY A 1 105 ? -43.159 -5.224 38.481 1.00 44.12 105 GLY A N 1
ATOM 786 C CA . GLY A 1 105 ? -43.885 -4.587 39.589 1.00 44.12 105 GLY A CA 1
ATOM 787 C C . GLY A 1 105 ? -45.181 -5.366 39.868 1.00 44.12 105 GLY A C 1
ATOM 788 O O . GLY A 1 105 ? -46.149 -5.216 39.146 1.00 44.12 105 GLY A O 1
ATOM 789 N N . GLY A 1 106 ? -45.230 -6.319 40.797 1.00 44.28 106 GLY A N 1
ATOM 790 C CA . GLY A 1 106 ? -45.465 -6.010 42.208 1.00 44.28 106 GLY A CA 1
ATOM 791 C C . GLY A 1 106 ? -46.969 -5.974 42.533 1.00 44.28 106 GLY A C 1
ATOM 792 O O . GLY A 1 106 ? -47.678 -5.069 42.116 1.00 44.28 106 GLY A O 1
ATOM 793 N N . CYS A 1 107 ? -47.423 -6.981 43.280 1.00 43.94 107 CYS A N 1
ATOM 794 C CA . CYS A 1 107 ? -48.764 -7.232 43.822 1.00 43.94 107 CYS A CA 1
ATOM 795 C C . CYS A 1 107 ? -49.603 -5.988 44.177 1.00 43.94 107 CYS A C 1
ATOM 797 O O . CYS A 1 107 ? -49.090 -5.121 44.876 1.00 43.94 107 CYS A O 1
ATOM 799 N N . HIS A 1 108 ? -50.910 -5.989 43.870 1.00 40.28 108 HIS A N 1
ATOM 800 C CA . HIS A 1 108 ? -51.960 -5.372 44.703 1.00 40.28 108 HIS A CA 1
ATOM 801 C C . HIS A 1 108 ? -53.297 -6.117 44.533 1.00 40.28 108 HIS A C 1
ATOM 803 O O . HIS A 1 108 ? -53.773 -6.317 43.419 1.00 40.28 108 HIS A O 1
ATOM 809 N N . ASN A 1 109 ? -53.855 -6.542 45.671 1.00 44.66 109 ASN A N 1
ATOM 810 C CA . ASN A 1 109 ? -55.182 -7.137 45.831 1.00 44.66 109 ASN A CA 1
ATOM 811 C C . ASN A 1 109 ? -56.290 -6.109 45.562 1.00 44.66 109 ASN A C 1
ATOM 813 O O . ASN A 1 109 ? -56.184 -4.966 46.012 1.00 44.66 109 ASN A O 1
ATOM 817 N N . GLY A 1 110 ? -57.377 -6.571 44.945 1.00 47.12 110 GLY A N 1
ATOM 818 C CA . GLY A 1 110 ? -58.688 -5.926 44.881 1.00 47.12 110 GLY A CA 1
ATOM 819 C C . GLY A 1 110 ? -59.748 -6.970 44.581 1.00 47.12 110 GLY A C 1
ATOM 820 O O . GLY A 1 110 ? -59.564 -7.675 43.566 1.00 47.12 110 GLY A O 1
#

Foldseek 3Di:
DCVVVVVCLLVDDLVVLVVLLCLLVVLVVLVVVLVVVVVVVVVVVVPVPDPCPVVDPPVDVVVVVVVSVVSNVVSVSSNVSNVVSVVVSCVVVVVVPPDDDDDDDDDDDD

Secondary structure (DSSP, 8-state):
--HHHHHHGGG--HHHHHHHHTHHHHHHHHHHHHHHHHHHHHHHHHT-TTT-TT---SSHHHHHHHHHHHHHHHHHHHHHHHHHHHHHHHHHHHGGGS------------

Radius of gyration: 25.54 Å; chains: 1; bounding box: 80×14×76 Å

pLDDT: mean 74.8, std 15.35, range [39.22, 90.5]